Protein AF-A0A6I1VTH8-F1 (afdb_monomer_lite)

Foldseek 3Di:
DPDDPDDDDAQQDPVSLVVVLVVLVVVLVVLVVCVVVVVDPPVVSVVVNVVSVVVNLVSLLRNLVNQLVVCVVVVNLVSNLVSLVCNLVVLVPDPDNVVCVVSNVVSVVSNVVSVVSVVVVPPPDPPPPDPVNVVVVVVVVVPPPDDDDDDD

Radius of gyration: 28.04 Å; chains: 1; bounding box: 44×54×98 Å

Structure (mmCIF, N/CA/C/O backbone):
data_AF-A0A6I1VTH8-F1
#
_entry.id   AF-A0A6I1VTH8-F1
#
loop_
_atom_site.group_PDB
_atom_site.id
_atom_site.type_symbol
_atom_site.label_atom_id
_atom_site.label_alt_id
_atom_site.label_comp_id
_atom_site.label_asym_id
_atom_site.label_entity_id
_atom_site.label_seq_id
_atom_site.pdbx_PDB_ins_code
_atom_site.Cartn_x
_atom_site.Cartn_y
_atom_site.Cartn_z
_atom_site.occupancy
_atom_site.B_iso_or_equiv
_atom_site.auth_seq_id
_atom_site.auth_comp_id
_atom_site.auth_asym_id
_atom_site.auth_atom_id
_atom_site.pdbx_PDB_model_num
ATOM 1 N N . SER A 1 1 ? -7.467 -10.529 -28.935 1.00 65.62 1 SER A N 1
ATOM 2 C CA . SER A 1 1 ? -6.921 -10.533 -27.563 1.00 65.62 1 SER A CA 1
ATOM 3 C C . SER A 1 1 ? -7.075 -11.931 -26.989 1.00 65.62 1 SER A C 1
ATOM 5 O O . SER A 1 1 ? -8.004 -12.629 -27.379 1.00 65.62 1 SER A O 1
ATOM 7 N N . ILE A 1 2 ? -6.162 -12.368 -26.120 1.00 71.38 2 ILE A N 1
ATOM 8 C CA . ILE A 1 2 ? -6.337 -13.621 -25.371 1.00 71.38 2 ILE A CA 1
ATOM 9 C C . ILE A 1 2 ? -7.329 -13.327 -24.233 1.00 71.38 2 ILE A C 1
ATOM 11 O O . ILE A 1 2 ? -7.128 -12.333 -23.531 1.00 71.38 2 ILE A O 1
ATOM 15 N N . PRO A 1 3 ? -8.404 -14.114 -24.058 1.00 74.56 3 PRO A N 1
ATOM 16 C CA . PRO A 1 3 ? -9.344 -13.900 -22.965 1.00 74.56 3 PRO A CA 1
ATOM 17 C C . PRO A 1 3 ? -8.655 -14.161 -21.622 1.00 74.56 3 PRO A C 1
ATOM 19 O O . PRO A 1 3 ? -8.089 -15.230 -21.397 1.00 74.56 3 PRO A O 1
ATOM 22 N N . VAL A 1 4 ? -8.700 -13.174 -20.727 1.00 75.56 4 VAL A N 1
ATOM 23 C CA . VAL A 1 4 ? -8.190 -13.298 -19.358 1.00 75.56 4 VAL A CA 1
ATOM 24 C C . VAL A 1 4 ? -9.372 -13.632 -18.452 1.00 75.56 4 VAL A C 1
ATOM 26 O O . VAL A 1 4 ? -10.123 -12.747 -18.061 1.00 75.56 4 VAL A O 1
ATOM 29 N N . ASN A 1 5 ? -9.535 -14.916 -18.128 1.00 83.44 5 ASN A N 1
ATOM 30 C CA . ASN A 1 5 ? -10.641 -15.435 -17.308 1.00 83.44 5 ASN A CA 1
ATOM 31 C C . ASN A 1 5 ? -10.209 -15.732 -15.862 1.00 83.44 5 ASN A C 1
ATOM 33 O O . ASN A 1 5 ? -10.666 -16.699 -15.254 1.00 83.44 5 ASN A O 1
ATOM 37 N N . ASN A 1 6 ? -9.286 -14.940 -15.315 1.00 78.62 6 ASN A N 1
ATOM 38 C CA . ASN A 1 6 ? -8.835 -15.157 -13.945 1.00 78.62 6 ASN A CA 1
ATOM 39 C C . ASN A 1 6 ? -9.960 -14.795 -12.962 1.00 78.62 6 ASN A C 1
ATOM 41 O O . ASN A 1 6 ? -10.521 -13.701 -13.071 1.00 78.62 6 ASN A O 1
ATOM 45 N N . PRO A 1 7 ? -10.290 -15.671 -11.998 1.00 82.62 7 PRO A N 1
ATOM 46 C CA . PRO A 1 7 ? -11.262 -15.335 -10.969 1.00 82.62 7 PRO A CA 1
ATOM 47 C C . PRO A 1 7 ? -10.740 -14.180 -10.093 1.00 82.62 7 PRO A C 1
ATOM 49 O O . PRO A 1 7 ? -9.522 -14.064 -9.902 1.00 82.62 7 PRO A O 1
ATOM 52 N N . PRO A 1 8 ? -11.631 -13.343 -9.523 1.00 83.00 8 PRO A N 1
ATOM 53 C CA . PRO A 1 8 ? -11.239 -12.332 -8.547 1.00 83.00 8 PRO A CA 1
ATOM 54 C C . PRO A 1 8 ? -10.486 -12.981 -7.382 1.00 83.00 8 PRO A C 1
ATOM 56 O O . PRO A 1 8 ? -10.964 -13.949 -6.792 1.00 83.00 8 PRO A O 1
ATOM 59 N N . ASN A 1 9 ? -9.305 -12.458 -7.054 1.00 83.81 9 ASN A N 1
ATOM 60 C CA . ASN A 1 9 ? -8.463 -12.989 -5.985 1.00 83.81 9 ASN A CA 1
ATOM 61 C C . ASN A 1 9 ? -8.172 -11.887 -4.958 1.00 83.81 9 ASN A C 1
ATOM 63 O O . ASN A 1 9 ? -7.174 -11.179 -5.107 1.00 83.81 9 ASN A O 1
ATOM 67 N N . PRO A 1 10 ? -9.056 -11.701 -3.964 1.00 89.19 10 PRO A N 1
ATOM 68 C CA . PRO A 1 10 ? -8.977 -10.569 -3.057 1.00 89.19 10 PRO A CA 1
ATOM 69 C C . PRO A 1 10 ? -7.818 -10.682 -2.057 1.00 89.19 10 PRO A C 1
ATOM 71 O O . PRO A 1 10 ? -7.441 -11.767 -1.604 1.00 89.19 10 PRO A O 1
ATOM 74 N N . ILE A 1 11 ? -7.276 -9.536 -1.655 1.00 92.81 11 ILE A N 1
ATOM 75 C CA . ILE A 1 11 ? -6.120 -9.425 -0.760 1.00 92.81 11 ILE A CA 1
ATOM 76 C C . ILE A 1 11 ? -6.595 -9.358 0.694 1.00 92.81 11 ILE A C 1
ATOM 78 O O . ILE A 1 11 ? -6.748 -8.287 1.279 1.00 92.81 11 ILE A O 1
ATOM 82 N N . MET A 1 12 ? -6.859 -10.531 1.273 1.00 90.69 12 MET A N 1
ATOM 83 C CA . MET A 1 12 ? -7.451 -10.660 2.616 1.00 90.69 12 MET A CA 1
ATOM 84 C C . MET A 1 12 ? -6.433 -10.914 3.733 1.00 90.69 12 MET A C 1
ATOM 86 O O . MET A 1 12 ? -6.744 -10.728 4.905 1.00 90.69 12 MET A O 1
ATOM 90 N N . THR A 1 13 ? -5.216 -11.348 3.396 1.00 91.75 13 THR A N 1
ATOM 91 C CA . THR A 1 13 ? -4.185 -11.703 4.381 1.00 91.75 13 THR A CA 1
ATOM 92 C C . THR A 1 13 ? -2.869 -11.000 4.090 1.00 91.75 13 THR A C 1
ATOM 94 O O . THR A 1 13 ? -2.544 -10.685 2.944 1.00 91.75 13 THR A O 1
ATOM 97 N N . GLU A 1 14 ? -2.071 -10.793 5.137 1.00 92.56 14 GLU A N 1
ATOM 98 C CA . GLU A 1 14 ? -0.741 -10.199 4.996 1.00 92.56 14 GLU A CA 1
ATOM 99 C C . GLU A 1 14 ? 0.192 -11.086 4.159 1.00 92.56 14 GLU A C 1
ATOM 101 O O . GLU A 1 14 ? 0.956 -10.571 3.347 1.00 92.56 14 GLU A O 1
ATOM 106 N N . ALA A 1 15 ? 0.102 -12.413 4.309 1.00 94.38 15 ALA A N 1
ATOM 107 C CA . ALA A 1 15 ? 0.864 -13.356 3.490 1.00 94.38 15 ALA A CA 1
ATOM 108 C C . ALA A 1 15 ? 0.558 -13.159 1.998 1.00 94.38 15 ALA A C 1
ATOM 110 O O . ALA A 1 15 ? 1.467 -12.951 1.200 1.00 94.38 15 ALA A O 1
ATOM 111 N N . LYS A 1 16 ? -0.730 -13.084 1.638 1.00 93.94 16 LYS A N 1
ATOM 112 C CA . LYS A 1 16 ? -1.148 -12.853 0.253 1.00 93.94 16 LYS A CA 1
ATOM 113 C C . LYS A 1 16 ? -0.676 -11.498 -0.275 1.00 93.94 16 LYS A C 1
ATOM 115 O O . LYS A 1 16 ? -0.199 -11.419 -1.406 1.00 93.94 16 LYS A O 1
ATOM 120 N N . ALA A 1 17 ? -0.787 -10.442 0.531 1.00 95.19 17 ALA A N 1
ATOM 121 C CA . ALA A 1 17 ? -0.300 -9.116 0.161 1.00 95.19 17 ALA A CA 1
ATOM 122 C C . ALA A 1 17 ? 1.218 -9.121 -0.092 1.00 95.19 17 ALA A C 1
ATOM 124 O O . ALA A 1 17 ? 1.678 -8.547 -1.078 1.00 95.19 17 ALA A O 1
ATOM 125 N N . LYS A 1 18 ? 1.994 -9.811 0.757 1.00 96.94 18 LYS A N 1
ATOM 126 C CA . LYS A 1 18 ? 3.446 -9.981 0.590 1.00 96.94 18 LYS A CA 1
ATOM 127 C C . LYS A 1 18 ? 3.790 -10.726 -0.695 1.00 96.94 18 LYS A C 1
ATOM 129 O O . LYS A 1 18 ? 4.652 -10.251 -1.431 1.00 96.94 18 LYS A O 1
ATOM 134 N N . ASP A 1 19 ? 3.097 -11.822 -0.989 1.00 96.62 19 ASP A N 1
ATOM 135 C CA . ASP A 1 19 ? 3.339 -12.615 -2.197 1.00 96.62 19 ASP A CA 1
ATOM 136 C C . ASP A 1 19 ? 3.080 -11.793 -3.466 1.00 96.62 19 ASP A C 1
ATOM 138 O O . ASP A 1 19 ? 3.922 -11.726 -4.361 1.00 96.62 19 ASP A O 1
ATOM 142 N N . VAL A 1 20 ? 1.935 -11.105 -3.536 1.00 96.44 20 VAL A N 1
ATOM 143 C CA . VAL A 1 20 ? 1.585 -10.275 -4.701 1.00 96.44 20 VAL A CA 1
ATOM 144 C C . VAL A 1 20 ? 2.536 -9.086 -4.836 1.00 96.44 20 VAL A C 1
ATOM 146 O O . VAL A 1 20 ? 2.987 -8.789 -5.943 1.00 96.44 20 VAL A O 1
ATOM 149 N N . ARG A 1 21 ? 2.907 -8.439 -3.723 1.00 97.44 21 ARG A N 1
ATOM 150 C CA . ARG A 1 21 ? 3.921 -7.377 -3.722 1.00 97.44 21 ARG A CA 1
ATOM 151 C C . ARG A 1 21 ? 5.243 -7.890 -4.290 1.00 97.44 21 ARG A C 1
ATOM 153 O O . ARG A 1 21 ? 5.810 -7.239 -5.161 1.00 97.44 21 ARG A O 1
ATOM 160 N N . PHE A 1 22 ? 5.710 -9.052 -3.834 1.00 97.94 22 PHE A N 1
ATOM 161 C CA . PHE A 1 22 ? 6.956 -9.652 -4.303 1.00 97.94 22 PHE A CA 1
ATOM 162 C C . PHE A 1 22 ? 6.928 -9.935 -5.812 1.00 97.94 22 PHE A C 1
ATOM 164 O O . PHE A 1 22 ? 7.894 -9.636 -6.517 1.00 97.94 22 PHE A O 1
ATOM 171 N N . LEU A 1 23 ? 5.811 -10.452 -6.335 1.00 97.50 23 LEU A N 1
ATOM 172 C CA . LEU A 1 23 ? 5.633 -10.672 -7.774 1.00 97.50 23 LEU A CA 1
ATOM 173 C C . LEU A 1 23 ? 5.683 -9.361 -8.572 1.00 97.50 23 LEU A C 1
ATOM 175 O O . LEU A 1 23 ? 6.372 -9.293 -9.591 1.00 97.50 23 LEU A O 1
ATOM 179 N N . LEU A 1 24 ? 5.006 -8.309 -8.102 1.00 97.94 24 LEU A N 1
ATOM 180 C CA . LEU A 1 24 ? 5.017 -6.996 -8.757 1.00 97.94 24 LEU A CA 1
ATOM 181 C C . LEU A 1 24 ? 6.410 -6.348 -8.722 1.00 97.94 24 LEU A C 1
ATOM 183 O O . LEU A 1 24 ? 6.863 -5.810 -9.730 1.00 97.94 24 LEU A O 1
ATOM 187 N N . GLU A 1 25 ? 7.123 -6.435 -7.598 1.00 98.12 25 GLU A N 1
ATOM 188 C CA . GLU A 1 25 ? 8.501 -5.939 -7.470 1.00 98.12 25 GLU A CA 1
ATOM 189 C C . GLU A 1 25 ? 9.471 -6.713 -8.376 1.00 98.12 25 GLU A C 1
ATOM 191 O O . GLU A 1 25 ? 10.329 -6.118 -9.034 1.00 98.12 25 GLU A O 1
ATOM 196 N N . THR A 1 26 ? 9.295 -8.032 -8.476 1.00 98.31 26 THR A N 1
ATOM 197 C CA . THR A 1 26 ? 10.079 -8.885 -9.378 1.00 98.31 26 THR A CA 1
ATOM 198 C C . THR A 1 26 ? 9.846 -8.489 -10.832 1.00 98.31 26 THR A C 1
ATOM 200 O O . THR A 1 26 ? 10.808 -8.292 -11.578 1.00 98.31 26 THR A O 1
ATOM 203 N N . LEU A 1 27 ? 8.586 -8.294 -11.227 1.00 98.00 27 LEU A N 1
ATOM 204 C CA . LEU A 1 27 ? 8.235 -7.841 -12.569 1.00 98.00 27 LEU A CA 1
ATOM 205 C C . LEU A 1 27 ? 8.820 -6.452 -12.865 1.00 98.00 27 LEU A C 1
ATOM 207 O O . LEU A 1 27 ? 9.388 -6.236 -13.935 1.00 98.00 27 LEU A O 1
ATOM 211 N N . HIS A 1 28 ? 8.766 -5.524 -11.904 1.00 98.25 28 HIS A N 1
ATOM 212 C CA . HIS A 1 28 ? 9.400 -4.210 -12.037 1.00 98.25 28 HIS A CA 1
ATOM 213 C C . HIS A 1 28 ? 10.903 -4.344 -12.335 1.00 98.25 28 HIS A C 1
ATOM 215 O O . HIS A 1 28 ? 11.432 -3.677 -13.231 1.00 98.25 28 HIS A O 1
ATOM 221 N N . GLY A 1 29 ? 11.600 -5.228 -11.613 1.00 97.88 29 GLY A N 1
ATOM 222 C CA . GLY A 1 29 ? 13.013 -5.532 -11.842 1.00 97.88 29 GLY A CA 1
ATOM 223 C C . GLY A 1 2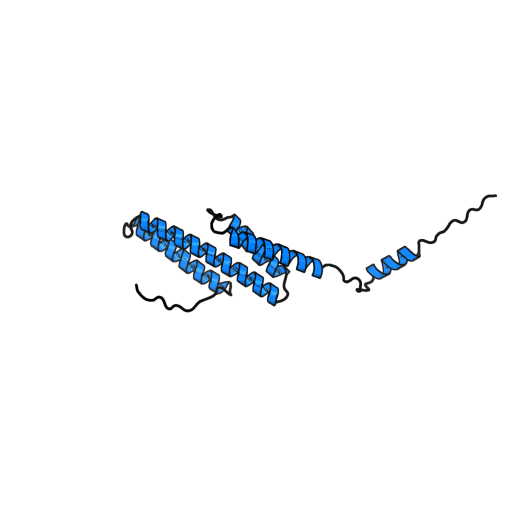9 ? 13.285 -6.129 -13.227 1.00 97.88 29 GLY A C 1
ATOM 224 O O . GLY A 1 29 ? 14.205 -5.685 -13.918 1.00 97.88 29 GLY A O 1
ATOM 225 N N . GLN A 1 30 ? 12.459 -7.081 -13.668 1.00 97.75 30 GLN A N 1
ATOM 226 C CA . GLN A 1 30 ? 12.568 -7.705 -14.991 1.00 97.75 30 GLN A CA 1
ATOM 227 C C . GLN A 1 30 ? 12.397 -6.689 -16.126 1.00 97.75 30 GLN A C 1
ATOM 229 O O . GLN A 1 30 ? 13.227 -6.652 -17.033 1.00 97.75 30 GLN A O 1
ATOM 234 N N . ILE A 1 31 ? 11.389 -5.813 -16.053 1.00 97.88 31 ILE A N 1
ATOM 235 C CA . ILE A 1 31 ? 11.165 -4.766 -17.066 1.00 97.88 31 ILE A CA 1
ATOM 236 C C . ILE A 1 31 ? 12.313 -3.756 -17.072 1.00 97.88 31 ILE A C 1
ATOM 238 O O . ILE A 1 31 ? 12.793 -3.364 -18.136 1.00 97.88 31 ILE A O 1
ATOM 242 N N . THR A 1 32 ? 12.799 -3.367 -15.892 1.00 97.69 32 THR A N 1
ATOM 243 C CA . THR A 1 32 ? 13.945 -2.454 -15.772 1.00 97.69 32 THR A CA 1
ATOM 244 C C . THR A 1 32 ? 15.186 -3.042 -16.448 1.00 97.69 32 THR A C 1
ATOM 246 O O . THR A 1 32 ? 15.886 -2.346 -17.187 1.00 97.69 32 THR A O 1
ATOM 249 N N . ARG A 1 33 ? 15.444 -4.338 -16.239 1.00 97.56 33 ARG A N 1
ATOM 250 C CA . ARG A 1 33 ? 16.553 -5.046 -16.880 1.00 97.56 33 ARG A CA 1
ATOM 251 C C . ARG A 1 33 ? 16.358 -5.177 -18.390 1.00 97.56 33 ARG A C 1
ATOM 253 O O . ARG A 1 33 ? 17.271 -4.835 -19.129 1.00 97.56 33 ARG A O 1
ATOM 260 N N . ALA A 1 34 ? 15.175 -5.579 -18.852 1.00 97.00 34 ALA A N 1
ATOM 261 C CA . ALA A 1 34 ? 14.872 -5.697 -20.280 1.00 97.00 34 ALA A CA 1
ATOM 262 C C . ALA A 1 34 ? 15.064 -4.366 -21.029 1.00 97.00 34 ALA A C 1
ATOM 264 O O . ALA A 1 34 ? 15.589 -4.348 -22.141 1.00 97.00 34 ALA A O 1
ATOM 265 N N . ALA A 1 35 ? 14.707 -3.243 -20.400 1.00 96.94 35 ALA A N 1
ATOM 266 C CA . ALA A 1 35 ? 14.952 -1.913 -20.949 1.00 96.94 35 ALA A CA 1
ATOM 267 C C . ALA A 1 35 ? 16.453 -1.586 -21.038 1.00 96.94 35 ALA A C 1
ATOM 269 O O . ALA A 1 35 ? 16.917 -1.072 -22.056 1.00 96.94 35 ALA A O 1
ATOM 270 N N . LYS A 1 36 ? 17.227 -1.906 -19.989 1.00 96.44 36 LYS A N 1
ATOM 271 C CA . LYS A 1 36 ? 18.687 -1.706 -19.957 1.00 96.44 36 LYS A CA 1
ATOM 272 C C . LYS A 1 36 ? 19.399 -2.540 -21.024 1.00 96.44 36 LYS A C 1
ATOM 274 O O . LYS A 1 36 ? 20.284 -2.030 -21.708 1.00 96.44 36 LYS A O 1
ATOM 279 N N . ASP A 1 37 ? 18.957 -3.780 -21.195 1.00 97.62 37 ASP A N 1
ATOM 280 C CA . ASP A 1 37 ? 19.495 -4.737 -22.163 1.00 97.62 37 ASP A CA 1
ATOM 281 C C . ASP A 1 37 ? 18.966 -4.473 -23.593 1.00 97.62 37 ASP A C 1
ATOM 283 O O . ASP A 1 37 ? 19.293 -5.205 -24.522 1.00 97.62 37 ASP A O 1
ATOM 287 N N . ARG A 1 38 ? 18.176 -3.400 -23.788 1.00 95.69 38 ARG A N 1
ATOM 288 C CA . ARG A 1 38 ? 17.567 -2.972 -25.065 1.00 95.69 38 ARG A CA 1
ATOM 289 C C . ARG A 1 38 ? 16.649 -4.018 -25.708 1.00 95.69 38 ARG A C 1
ATOM 291 O O . ARG A 1 38 ? 16.380 -3.946 -26.903 1.00 95.69 38 ARG A O 1
ATOM 298 N N . LEU A 1 39 ? 16.135 -4.950 -24.907 1.00 96.06 39 LEU A N 1
ATOM 299 C CA . LEU A 1 39 ? 15.137 -5.943 -25.310 1.00 96.06 39 LEU A CA 1
ATOM 300 C C . LEU A 1 39 ? 13.721 -5.351 -25.355 1.00 96.06 39 LEU A C 1
ATOM 302 O O . LEU A 1 39 ? 12.845 -5.906 -26.010 1.00 96.06 39 LEU A O 1
ATOM 306 N N . LEU A 1 40 ? 13.501 -4.230 -24.660 1.00 94.88 40 LEU A N 1
ATOM 307 C CA . LEU A 1 40 ? 12.235 -3.502 -24.622 1.00 94.88 40 LEU A CA 1
ATOM 308 C C . LEU A 1 40 ? 12.466 -2.014 -24.945 1.00 94.88 40 LEU A C 1
ATOM 310 O O . LEU A 1 40 ? 13.380 -1.411 -24.368 1.00 94.88 40 LEU A O 1
ATOM 314 N N . PRO A 1 41 ? 11.654 -1.381 -25.815 1.00 96.75 41 PRO A N 1
ATOM 315 C CA . PRO A 1 41 ? 11.753 0.050 -26.087 1.00 96.75 41 PRO A CA 1
ATOM 316 C C . PRO A 1 41 ? 11.600 0.894 -24.817 1.00 96.75 41 PRO A C 1
ATOM 318 O O . PRO A 1 41 ? 10.734 0.645 -23.980 1.00 96.75 41 PRO A O 1
ATOM 321 N N . ALA A 1 42 ? 12.399 1.957 -24.689 1.00 93.75 42 ALA A N 1
ATOM 322 C CA . ALA A 1 42 ? 12.442 2.765 -23.467 1.00 93.75 42 ALA A CA 1
ATOM 323 C C . ALA A 1 42 ? 11.088 3.402 -23.095 1.00 93.75 42 ALA A C 1
ATOM 325 O O . ALA A 1 42 ? 10.762 3.514 -21.914 1.00 93.75 42 ALA A O 1
ATOM 326 N N . ASN A 1 43 ? 10.292 3.817 -24.085 1.00 95.50 43 ASN A N 1
ATOM 327 C CA . ASN A 1 43 ? 8.971 4.405 -23.843 1.00 95.50 43 ASN A CA 1
ATOM 328 C C . ASN A 1 43 ? 7.977 3.367 -23.317 1.00 95.50 43 ASN A C 1
ATOM 330 O O . ASN A 1 43 ? 7.227 3.649 -22.384 1.00 95.50 43 ASN A O 1
ATOM 334 N N . GLU A 1 44 ? 8.024 2.158 -23.870 1.00 96.62 44 GLU A N 1
ATOM 335 C CA . GLU A 1 44 ? 7.189 1.045 -23.435 1.00 96.62 44 GLU A CA 1
ATOM 336 C C . GLU A 1 44 ? 7.577 0.586 -22.024 1.00 96.62 44 GLU A C 1
ATOM 338 O O . GLU A 1 44 ? 6.721 0.453 -21.152 1.00 96.62 44 GLU A O 1
ATOM 343 N N . ALA A 1 45 ? 8.878 0.472 -21.744 1.00 97.19 45 ALA A N 1
ATOM 344 C CA . ALA A 1 45 ? 9.371 0.190 -20.402 1.00 97.19 45 ALA A CA 1
ATOM 345 C C . ALA A 1 45 ? 8.878 1.226 -19.379 1.00 97.19 45 ALA A C 1
ATOM 347 O O . ALA A 1 45 ? 8.370 0.864 -18.321 1.00 97.19 45 ALA A O 1
ATOM 348 N N . LYS A 1 46 ? 8.980 2.525 -19.693 1.00 96.94 46 LYS A N 1
ATOM 349 C CA . LYS A 1 46 ? 8.492 3.598 -18.809 1.00 96.94 46 LYS A CA 1
ATOM 350 C C . LYS A 1 46 ? 6.997 3.476 -18.518 1.00 96.94 46 LYS A C 1
ATOM 352 O O . LYS A 1 46 ? 6.605 3.691 -17.370 1.00 96.94 46 LYS A O 1
ATOM 357 N N . HIS A 1 47 ? 6.193 3.139 -19.527 1.00 97.12 47 HIS A N 1
ATOM 358 C CA . HIS A 1 47 ? 4.761 2.906 -19.363 1.00 97.12 47 HIS A CA 1
ATOM 359 C C . HIS A 1 47 ? 4.504 1.756 -18.383 1.00 97.12 47 HIS A C 1
ATOM 361 O O . HIS A 1 47 ? 3.894 1.980 -17.340 1.00 97.12 47 HIS A O 1
ATOM 367 N N . TRP A 1 48 ? 5.064 0.569 -18.627 1.00 97.69 48 TRP A N 1
ATOM 368 C CA . TRP A 1 48 ? 4.837 -0.587 -17.757 1.00 97.69 48 TRP A CA 1
ATOM 369 C C . TRP A 1 48 ? 5.364 -0.396 -16.335 1.00 97.69 48 TRP A C 1
ATOM 371 O O . TRP A 1 48 ? 4.715 -0.801 -15.374 1.00 97.69 48 TRP A O 1
ATOM 381 N N . LEU A 1 49 ? 6.504 0.278 -16.159 1.00 97.56 49 LEU A N 1
ATOM 382 C CA . LEU A 1 49 ? 7.012 0.601 -14.824 1.00 97.56 49 LEU A CA 1
ATOM 383 C C . LEU A 1 49 ? 6.073 1.553 -14.067 1.00 97.56 49 LEU A C 1
ATOM 385 O O . LEU A 1 49 ? 5.974 1.464 -12.843 1.00 97.56 49 LEU A O 1
ATOM 389 N N . LYS A 1 50 ? 5.380 2.464 -14.767 1.00 96.50 50 LYS A N 1
ATOM 390 C CA . LYS A 1 50 ? 4.343 3.312 -14.164 1.00 96.50 50 LYS A CA 1
ATOM 391 C C . LYS A 1 50 ? 3.136 2.475 -13.738 1.00 96.50 50 LYS A C 1
ATOM 393 O O . LYS A 1 50 ? 2.699 2.624 -12.599 1.00 96.50 50 LYS A O 1
ATOM 398 N N . GLU A 1 51 ? 2.667 1.572 -14.595 1.00 97.25 51 GLU A N 1
ATOM 399 C CA . GLU A 1 51 ? 1.539 0.684 -14.285 1.00 97.25 51 GLU A CA 1
ATOM 400 C C . GLU A 1 51 ? 1.842 -0.246 -13.106 1.00 97.25 51 GLU A C 1
ATOM 402 O O . GLU A 1 51 ? 1.033 -0.377 -12.195 1.00 97.25 51 GLU A O 1
ATOM 407 N N . ILE A 1 52 ? 3.043 -0.826 -13.033 1.00 97.69 52 ILE A N 1
ATOM 408 C CA . ILE A 1 52 ? 3.422 -1.686 -11.901 1.00 97.69 52 ILE A CA 1
ATOM 409 C C . ILE A 1 52 ? 3.454 -0.897 -10.590 1.00 97.69 52 ILE A C 1
ATOM 411 O O . ILE A 1 52 ? 2.971 -1.383 -9.567 1.00 97.69 52 ILE A O 1
ATOM 415 N N . ARG A 1 53 ? 3.980 0.336 -10.603 1.00 96.56 53 ARG A N 1
ATOM 416 C CA . ARG A 1 53 ? 3.921 1.212 -9.422 1.00 96.56 53 ARG A CA 1
ATOM 417 C C . ARG A 1 53 ? 2.481 1.525 -9.031 1.00 96.56 53 ARG A C 1
ATOM 419 O O . ARG A 1 53 ? 2.174 1.512 -7.845 1.00 96.56 53 ARG A O 1
ATOM 426 N N . HIS A 1 54 ? 1.605 1.764 -10.002 1.00 97.25 54 HIS A N 1
ATOM 427 C CA . HIS A 1 54 ? 0.185 1.958 -9.736 1.00 97.25 54 HIS A CA 1
ATOM 428 C C . HIS A 1 54 ? -0.454 0.718 -9.089 1.00 97.25 54 HIS A C 1
ATOM 430 O O . HIS A 1 54 ? -1.082 0.835 -8.038 1.00 97.25 54 HIS A O 1
ATOM 436 N N . LEU A 1 55 ? -0.218 -0.477 -9.638 1.00 96.88 55 LEU A N 1
ATOM 437 C CA . LEU A 1 55 ? -0.724 -1.739 -9.087 1.00 96.88 55 LEU A CA 1
ATOM 438 C C . LEU A 1 55 ? -0.210 -2.010 -7.668 1.00 96.88 55 LEU A C 1
ATOM 440 O O . LEU A 1 55 ? -0.964 -2.492 -6.826 1.00 96.88 55 LEU A O 1
ATOM 444 N N . LEU A 1 56 ? 1.042 -1.651 -7.369 1.00 97.44 56 LEU A N 1
ATOM 445 C CA . LEU A 1 56 ? 1.580 -1.721 -6.008 1.00 97.44 56 LEU A CA 1
ATOM 446 C C . LEU A 1 56 ? 0.808 -0.819 -5.038 1.00 97.44 56 LEU A C 1
ATOM 448 O O . LEU A 1 56 ? 0.575 -1.223 -3.900 1.00 97.44 56 LEU A O 1
ATOM 452 N N . VAL A 1 57 ? 0.383 0.373 -5.461 1.00 97.81 57 VAL A N 1
ATOM 453 C CA . VAL A 1 57 ? -0.442 1.251 -4.618 1.00 97.81 57 VAL A CA 1
ATOM 454 C C . VAL A 1 57 ? -1.839 0.669 -4.425 1.00 97.81 57 VAL A C 1
ATOM 456 O O . VAL A 1 57 ? -2.317 0.610 -3.293 1.00 97.81 57 VAL A O 1
ATOM 459 N N . VAL A 1 58 ? -2.468 0.185 -5.499 1.00 96.75 58 VAL A N 1
ATOM 460 C CA . VAL A 1 58 ? -3.795 -0.455 -5.447 1.00 96.75 58 VAL A CA 1
ATOM 461 C C . VAL A 1 58 ? -3.793 -1.660 -4.504 1.00 96.75 58 VAL A C 1
ATOM 463 O O . VAL A 1 58 ? -4.688 -1.772 -3.670 1.00 96.75 58 VAL A O 1
ATOM 466 N N . LEU A 1 59 ? -2.748 -2.493 -4.550 1.00 97.25 59 LEU A N 1
ATOM 467 C CA . LEU A 1 59 ? -2.550 -3.619 -3.633 1.00 97.25 59 LEU A CA 1
ATOM 468 C C . LEU A 1 59 ? -2.608 -3.186 -2.160 1.00 97.25 59 LEU A C 1
ATOM 470 O O . LEU A 1 59 ? -3.279 -3.820 -1.349 1.00 97.25 59 LEU A O 1
ATOM 474 N N . HIS A 1 60 ? -1.905 -2.108 -1.801 1.00 97.56 60 HIS A N 1
ATOM 475 C CA . HIS A 1 60 ? -1.881 -1.620 -0.421 1.00 97.56 60 HIS A CA 1
ATOM 476 C C . HIS A 1 60 ? -3.204 -0.964 -0.018 1.00 97.56 60 HIS A C 1
ATOM 478 O O . HIS A 1 60 ? -3.625 -1.118 1.127 1.00 97.56 60 HIS A O 1
ATOM 484 N N . ILE A 1 61 ? -3.879 -0.269 -0.941 1.00 97.75 61 ILE A N 1
ATOM 485 C CA . ILE A 1 61 ? -5.231 0.253 -0.700 1.00 97.75 61 ILE A CA 1
ATOM 486 C C . ILE A 1 61 ? -6.174 -0.903 -0.361 1.00 97.75 61 ILE A C 1
ATOM 488 O O . ILE A 1 61 ? -6.852 -0.859 0.663 1.00 97.75 61 ILE A O 1
ATOM 492 N N . GLU A 1 62 ? -6.198 -1.949 -1.184 1.00 97.31 62 GLU A N 1
ATOM 493 C CA . GLU A 1 62 ? -7.059 -3.105 -0.949 1.00 97.31 62 GLU A CA 1
ATOM 494 C C . GLU A 1 62 ? -6.730 -3.778 0.389 1.00 97.31 62 GLU A C 1
ATOM 496 O O . GLU A 1 62 ? -7.620 -3.996 1.212 1.00 97.31 62 GLU A O 1
ATOM 501 N N . PHE A 1 63 ? -5.445 -4.027 0.650 1.00 97.88 63 PHE A N 1
ATOM 502 C CA . PHE A 1 63 ? -4.997 -4.680 1.874 1.00 97.88 63 PHE A CA 1
ATOM 503 C C . PHE A 1 63 ? -5.386 -3.906 3.143 1.00 97.88 63 PHE A C 1
ATOM 505 O O . PHE A 1 63 ? -5.987 -4.483 4.050 1.00 97.88 63 PHE A O 1
ATOM 512 N N . PHE A 1 64 ? -5.083 -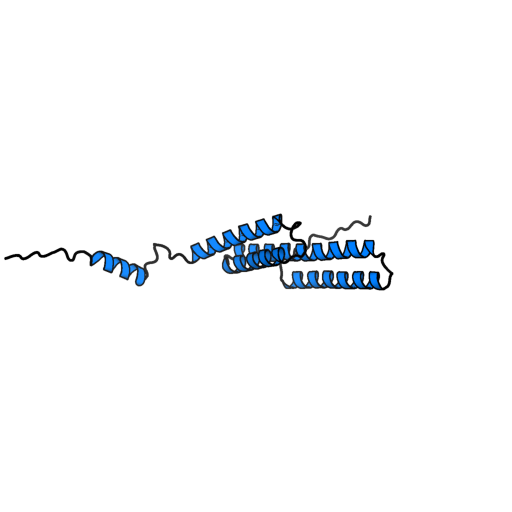2.604 3.226 1.00 98.25 64 PHE A N 1
ATOM 513 C CA . PHE A 1 64 ? -5.414 -1.808 4.415 1.00 98.25 64 PHE A CA 1
ATOM 514 C C . PHE A 1 64 ? -6.922 -1.640 4.598 1.00 98.25 64 PHE A C 1
ATOM 516 O O . PHE A 1 64 ? -7.402 -1.658 5.732 1.00 98.25 64 PHE A O 1
ATOM 523 N N . ASN A 1 65 ? -7.674 -1.523 3.500 1.00 97.56 65 ASN A N 1
ATOM 524 C CA . ASN A 1 65 ? -9.129 -1.474 3.549 1.00 97.56 65 ASN A CA 1
ATOM 525 C C . ASN A 1 65 ? -9.712 -2.773 4.119 1.00 97.56 65 ASN A C 1
ATOM 527 O O . ASN A 1 65 ? -10.484 -2.728 5.073 1.00 97.56 65 ASN A O 1
ATOM 531 N N . ASN A 1 66 ? -9.300 -3.928 3.592 1.00 96.75 66 ASN A N 1
ATOM 532 C CA . ASN A 1 66 ? -9.790 -5.226 4.055 1.00 96.75 66 ASN A CA 1
ATOM 533 C C . ASN A 1 66 ? -9.397 -5.493 5.511 1.00 96.75 66 ASN A C 1
ATOM 535 O O . ASN A 1 66 ? -10.222 -5.960 6.294 1.00 96.75 66 ASN A O 1
ATOM 539 N N . LEU A 1 67 ? -8.172 -5.129 5.904 1.00 96.56 67 LEU A N 1
ATOM 540 C CA . LEU A 1 67 ? -7.708 -5.257 7.284 1.00 96.56 67 LEU A CA 1
ATOM 541 C C . LEU A 1 67 ? -8.549 -4.406 8.249 1.00 96.56 67 LEU A C 1
ATOM 543 O O . LEU A 1 67 ? -8.957 -4.890 9.304 1.00 96.56 67 LEU A O 1
ATOM 547 N N . GLY A 1 68 ? -8.844 -3.156 7.881 1.00 96.94 68 GLY A N 1
ATOM 548 C CA . GLY A 1 68 ? -9.684 -2.270 8.685 1.00 96.94 68 GLY A CA 1
ATOM 549 C C . GLY A 1 68 ? -11.134 -2.750 8.788 1.00 96.94 68 GLY A C 1
ATOM 550 O O . GLY A 1 68 ? -11.730 -2.695 9.863 1.00 96.94 68 GLY A O 1
ATOM 551 N N . GLN A 1 69 ? -11.698 -3.266 7.693 1.00 96.44 69 GLN A N 1
ATOM 552 C CA . GLN A 1 69 ? -13.049 -3.829 7.682 1.00 96.44 69 GLN A CA 1
ATOM 553 C C . GLN A 1 69 ? -13.150 -5.102 8.522 1.00 96.44 69 GLN A C 1
ATOM 555 O O . GLN A 1 69 ? -14.087 -5.237 9.309 1.00 96.44 69 GLN A O 1
ATOM 560 N N . LEU A 1 70 ? -12.175 -6.006 8.410 1.00 96.12 70 LEU A N 1
ATOM 561 C CA . LEU A 1 70 ? -12.117 -7.219 9.222 1.00 96.12 70 LEU A CA 1
ATOM 562 C C . LEU A 1 70 ? -12.016 -6.879 10.714 1.00 96.12 70 LEU A C 1
ATOM 564 O O . LEU A 1 70 ? -12.729 -7.458 11.529 1.00 96.12 70 LEU A O 1
ATOM 568 N N . ALA A 1 71 ? -11.192 -5.894 11.072 1.00 96.00 71 ALA A N 1
ATOM 569 C CA . ALA A 1 71 ? -11.081 -5.429 12.450 1.00 96.00 71 ALA A CA 1
ATOM 570 C C . ALA A 1 71 ? -12.405 -4.851 12.983 1.00 96.00 71 ALA A C 1
ATOM 572 O O . ALA A 1 71 ? -12.765 -5.112 14.130 1.00 96.00 71 ALA A O 1
ATOM 573 N N . PHE A 1 72 ? -13.174 -4.128 12.160 1.00 95.25 72 PHE A N 1
ATOM 574 C CA . PHE A 1 72 ? -14.525 -3.707 12.544 1.00 95.25 72 PHE A CA 1
ATOM 575 C C . PHE A 1 72 ? -15.473 -4.890 12.755 1.00 95.25 72 PHE A C 1
ATOM 577 O O . PHE A 1 72 ? -16.207 -4.897 13.739 1.00 95.25 72 PHE A O 1
ATOM 584 N N . GLN A 1 73 ? -15.440 -5.899 11.882 1.00 95.12 73 GLN A N 1
ATOM 585 C CA . GLN A 1 73 ? -16.262 -7.108 12.036 1.00 95.12 73 GLN A CA 1
ATOM 586 C C . GLN A 1 73 ? -15.922 -7.880 13.318 1.00 95.12 73 GLN A C 1
ATOM 588 O O . GLN A 1 73 ? -16.799 -8.483 13.926 1.00 95.12 73 GLN A O 1
ATOM 593 N N . GLN A 1 74 ? -14.663 -7.827 13.752 1.00 95.38 74 GLN A N 1
ATOM 594 C CA . GLN A 1 74 ? -14.185 -8.456 14.984 1.00 95.38 74 GLN A CA 1
ATOM 595 C C . GLN A 1 74 ? -14.366 -7.579 16.234 1.00 95.38 74 GLN A C 1
ATOM 597 O O . GLN A 1 74 ? -13.874 -7.939 17.300 1.00 95.38 74 GLN A O 1
ATOM 602 N N . ASN A 1 75 ? -15.048 -6.433 16.121 1.00 93.38 75 ASN A N 1
ATOM 603 C CA . ASN A 1 75 ? -15.218 -5.457 17.199 1.00 93.38 75 ASN A CA 1
ATOM 604 C C . ASN A 1 75 ? -13.882 -4.983 17.810 1.00 93.38 75 ASN A C 1
ATOM 606 O O . ASN A 1 75 ? -13.767 -4.745 19.010 1.00 93.38 75 ASN A O 1
ATOM 610 N N . GLN A 1 76 ? -12.851 -4.847 16.971 1.00 95.06 76 GLN A N 1
ATOM 611 C CA . GLN A 1 76 ? -11.519 -4.365 17.339 1.00 95.06 76 GLN A CA 1
ATOM 612 C C . GLN A 1 76 ? -11.264 -2.977 16.725 1.00 95.06 76 GLN A C 1
ATOM 614 O O . GLN A 1 76 ? -10.441 -2.836 15.812 1.00 95.06 76 GLN A O 1
ATOM 619 N N . PRO A 1 77 ? -11.929 -1.911 17.212 1.00 94.50 77 PRO A N 1
ATOM 620 C CA . PRO A 1 77 ? -11.802 -0.574 16.628 1.00 94.50 77 PRO A CA 1
ATOM 621 C C . PRO A 1 77 ? -10.368 -0.015 16.736 1.00 94.50 77 PRO A C 1
ATOM 623 O O . PRO A 1 77 ? -9.943 0.752 15.876 1.00 94.50 77 PRO A O 1
ATOM 626 N N . GLY A 1 78 ? -9.574 -0.481 17.710 1.00 94.56 78 GLY A N 1
ATOM 627 C CA . GLY A 1 78 ? -8.133 -0.209 17.824 1.00 94.56 78 GLY A CA 1
ATOM 628 C C . GLY A 1 78 ? -7.324 -0.680 16.617 1.00 94.56 78 GLY A C 1
ATOM 629 O O . GLY A 1 78 ? -6.539 0.083 16.051 1.00 94.56 78 GLY A O 1
ATOM 630 N N . GLN A 1 79 ? -7.550 -1.922 16.189 1.00 95.50 79 GLN A N 1
ATOM 631 C CA . GLN A 1 79 ? -6.876 -2.489 15.021 1.00 95.50 79 GLN A CA 1
ATOM 632 C C . GLN A 1 79 ? -7.374 -1.847 13.725 1.00 95.50 79 GLN A C 1
ATOM 634 O O . GLN A 1 79 ? -6.573 -1.557 12.835 1.00 95.50 79 GLN A O 1
ATOM 639 N N . ALA A 1 80 ? -8.671 -1.530 13.649 1.00 97.25 80 ALA A N 1
ATOM 640 C CA . ALA A 1 80 ? -9.234 -0.796 12.520 1.00 97.25 80 ALA A CA 1
ATOM 641 C C . ALA A 1 80 ? -8.575 0.585 12.372 1.00 97.25 80 ALA A C 1
ATOM 643 O O . ALA A 1 80 ? -8.130 0.943 11.280 1.00 97.25 80 ALA A O 1
ATOM 644 N N . ARG A 1 81 ? -8.421 1.326 13.482 1.00 97.44 81 ARG A N 1
ATOM 645 C CA . ARG A 1 81 ? -7.725 2.621 13.514 1.00 97.44 81 ARG A CA 1
ATOM 646 C C . ARG A 1 81 ? -6.315 2.504 12.939 1.00 97.44 81 ARG A C 1
ATOM 648 O O . ARG A 1 81 ? -5.957 3.269 12.049 1.00 97.44 81 ARG A O 1
ATOM 655 N N . LEU A 1 82 ? -5.533 1.531 13.410 1.00 97.62 82 LEU A N 1
ATOM 656 C CA . LEU A 1 82 ? -4.159 1.319 12.944 1.00 97.62 82 LEU A CA 1
ATOM 657 C C . LEU A 1 82 ? -4.092 0.978 11.449 1.00 97.62 82 LEU A C 1
ATOM 659 O O . LEU A 1 82 ? -3.207 1.473 10.751 1.00 97.62 82 LEU A O 1
ATOM 663 N N . ALA A 1 83 ? -5.015 0.156 10.943 1.00 97.44 83 ALA A N 1
ATOM 664 C CA . ALA A 1 83 ? -5.067 -0.201 9.528 1.00 97.44 83 ALA A CA 1
ATOM 665 C C . ALA A 1 83 ? -5.327 1.026 8.638 1.00 97.44 83 ALA A C 1
ATOM 667 O O . ALA A 1 83 ? -4.565 1.280 7.700 1.00 97.44 83 ALA A O 1
ATOM 668 N N . TYR A 1 84 ? -6.345 1.829 8.962 1.00 98.38 84 TYR A N 1
ATOM 669 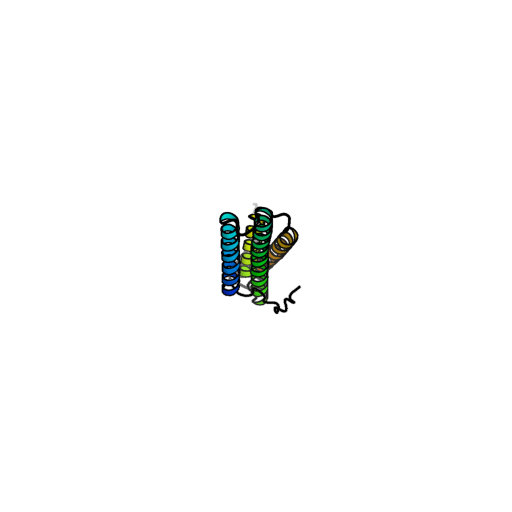C CA . TYR A 1 84 ? -6.666 3.032 8.190 1.00 98.38 84 TYR A CA 1
ATOM 670 C C . TYR A 1 84 ? -5.598 4.118 8.328 1.00 98.38 84 TYR A C 1
ATOM 672 O O . TYR A 1 84 ? -5.259 4.761 7.338 1.00 98.38 84 TYR A O 1
ATOM 680 N N . GLU A 1 85 ? -5.000 4.281 9.510 1.00 98.25 85 GLU A N 1
ATOM 681 C CA . GLU A 1 85 ? -3.885 5.208 9.716 1.00 98.25 85 GLU A CA 1
ATOM 682 C C . GLU A 1 85 ? -2.688 4.849 8.824 1.00 98.25 85 GLU A C 1
ATOM 684 O O . GLU A 1 85 ? -2.145 5.716 8.134 1.00 98.25 85 GLU A O 1
ATOM 689 N N . ARG A 1 86 ? -2.317 3.562 8.759 1.00 98.00 86 ARG A N 1
ATOM 690 C CA . ARG A 1 86 ? -1.269 3.078 7.846 1.00 98.00 86 ARG A CA 1
ATOM 691 C C . ARG A 1 86 ? -1.628 3.346 6.385 1.00 98.00 86 ARG A C 1
ATOM 693 O O . ARG A 1 86 ? -0.763 3.793 5.635 1.00 98.00 86 ARG A O 1
ATOM 700 N N . GLY A 1 87 ? -2.890 3.149 5.999 1.00 97.69 87 GLY A N 1
ATOM 701 C CA . GLY A 1 87 ? -3.395 3.480 4.664 1.00 97.69 87 GLY A CA 1
ATOM 702 C C . GLY A 1 87 ? -3.243 4.964 4.313 1.00 97.69 87 GLY A C 1
ATOM 703 O O . GLY A 1 87 ? -2.684 5.295 3.266 1.00 97.69 87 GLY A O 1
ATOM 704 N N . VAL A 1 88 ? -3.658 5.869 5.207 1.00 98.31 88 VAL A N 1
ATOM 705 C CA . VAL A 1 88 ? -3.508 7.328 5.035 1.00 98.31 88 VAL A CA 1
ATOM 706 C C . VAL A 1 88 ? -2.036 7.714 4.896 1.00 98.31 88 VAL A C 1
ATOM 708 O O . VAL A 1 88 ? -1.658 8.418 3.956 1.00 98.31 88 VAL A O 1
ATOM 711 N N . GLN A 1 89 ? -1.186 7.241 5.811 1.00 98.00 89 GLN A N 1
ATOM 712 C CA . GLN A 1 89 ? 0.246 7.542 5.792 1.00 98.00 89 GLN A CA 1
ATOM 713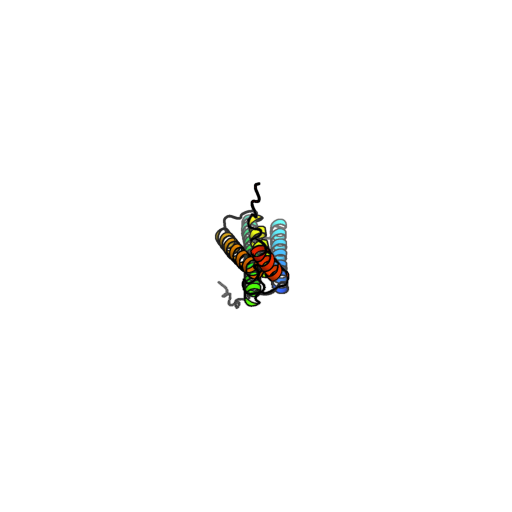 C C . GLN A 1 89 ? 0.919 7.023 4.518 1.00 98.00 89 GLN A C 1
ATOM 715 O O . GLN A 1 89 ? 1.762 7.712 3.944 1.00 98.00 89 GLN A O 1
ATOM 720 N N . TYR A 1 90 ? 0.548 5.825 4.065 1.00 97.88 90 TYR A N 1
ATOM 721 C CA . TYR A 1 90 ? 1.078 5.229 2.845 1.00 97.88 90 TYR A CA 1
ATOM 722 C C . TYR A 1 90 ? 0.710 6.043 1.599 1.00 97.88 90 TYR A C 1
ATOM 724 O O . TYR A 1 90 ? 1.582 6.318 0.773 1.00 97.88 90 TYR A O 1
ATOM 732 N N . LEU A 1 91 ? -0.551 6.471 1.469 1.00 97.56 91 LEU A N 1
ATOM 733 C CA . LEU A 1 91 ? -1.009 7.241 0.308 1.00 97.56 91 LEU A CA 1
ATOM 734 C C . LEU A 1 91 ? -0.409 8.649 0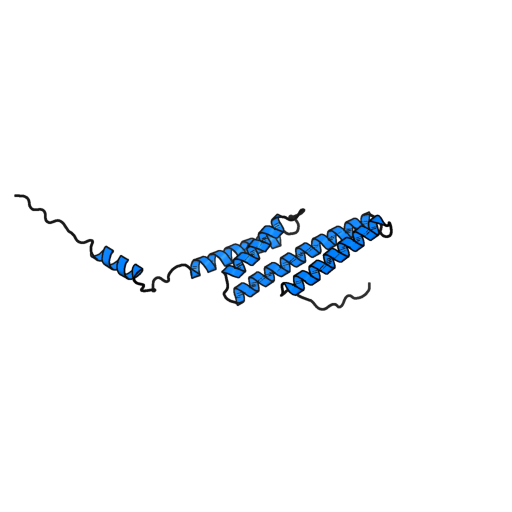.254 1.00 97.56 91 LEU A C 1
ATOM 736 O O . LEU A 1 91 ? -0.016 9.106 -0.816 1.00 97.56 91 LEU A O 1
ATOM 740 N N . ARG A 1 92 ? -0.255 9.317 1.403 1.00 96.62 92 ARG A N 1
ATOM 741 C CA . ARG A 1 92 ? 0.386 10.644 1.476 1.00 96.62 92 ARG A CA 1
ATOM 742 C C . ARG A 1 92 ? 1.872 10.624 1.107 1.00 96.62 92 ARG A C 1
ATOM 744 O O . ARG A 1 92 ? 2.409 11.655 0.721 1.00 96.62 92 ARG A O 1
ATOM 751 N N . LYS A 1 93 ? 2.533 9.468 1.226 1.00 96.56 93 LYS A N 1
ATOM 752 C CA . LYS A 1 93 ? 3.950 9.274 0.876 1.00 96.56 93 LYS A CA 1
ATOM 753 C C . LYS A 1 93 ? 4.174 8.887 -0.591 1.00 96.56 93 LYS A C 1
ATOM 755 O O . LYS A 1 93 ? 5.326 8.717 -0.987 1.00 96.56 93 LYS A O 1
ATOM 760 N N . GLN A 1 94 ? 3.119 8.719 -1.392 1.00 95.56 94 GLN A N 1
ATOM 761 C CA . GLN A 1 94 ? 3.277 8.408 -2.814 1.00 95.56 94 GLN A CA 1
ATOM 762 C C . GLN A 1 94 ? 3.891 9.588 -3.566 1.00 95.56 94 GLN A C 1
ATOM 764 O O . GLN A 1 94 ? 3.574 10.741 -3.292 1.00 95.56 94 GLN A O 1
ATOM 769 N N . ALA A 1 95 ? 4.741 9.287 -4.551 1.00 91.31 95 ALA A N 1
ATOM 770 C CA . ALA A 1 95 ? 5.359 10.311 -5.394 1.00 91.31 95 ALA A CA 1
ATOM 771 C C . ALA A 1 95 ? 4.321 11.113 -6.200 1.00 91.31 95 ALA A C 1
ATOM 773 O O . ALA A 1 95 ? 4.520 12.296 -6.454 1.00 91.31 95 ALA A O 1
ATOM 774 N N . ASP A 1 96 ? 3.215 10.465 -6.576 1.00 90.94 96 ASP A N 1
ATOM 775 C CA . ASP A 1 96 ? 2.054 11.096 -7.199 1.00 90.94 96 ASP A CA 1
ATOM 776 C C . ASP A 1 96 ? 0.784 10.693 -6.429 1.00 90.94 96 ASP A C 1
ATOM 778 O O . ASP A 1 96 ? 0.247 9.603 -6.648 1.00 90.94 96 ASP A O 1
ATOM 782 N N . PRO A 1 97 ? 0.328 11.519 -5.470 1.00 90.12 97 PRO A N 1
ATOM 783 C CA . PRO A 1 97 ? -0.847 11.214 -4.662 1.00 90.12 97 PRO A CA 1
ATOM 784 C C . PRO A 1 97 ? -2.170 11.552 -5.365 1.00 90.12 97 PRO A C 1
ATOM 786 O O . PRO A 1 97 ? -3.221 11.082 -4.924 1.00 90.12 97 PRO A O 1
ATOM 789 N N . ALA A 1 98 ? -2.152 12.344 -6.445 1.00 93.31 98 ALA A N 1
ATOM 790 C CA . ALA A 1 98 ? -3.365 12.859 -7.082 1.00 93.31 98 ALA A CA 1
ATOM 791 C C . ALA A 1 98 ? -4.342 11.756 -7.551 1.00 93.31 98 ALA A C 1
ATOM 793 O O . ALA A 1 98 ? -5.539 11.885 -7.272 1.00 93.31 98 ALA A O 1
ATOM 794 N N . PRO A 1 99 ? -3.887 10.637 -8.156 1.00 95.44 99 PRO A N 1
ATOM 795 C CA . PRO A 1 99 ? -4.773 9.547 -8.570 1.00 95.44 99 PRO A CA 1
ATOM 796 C C . PRO A 1 99 ? -5.498 8.850 -7.410 1.00 95.44 99 PRO A C 1
ATOM 798 O O . PRO A 1 99 ? -6.527 8.215 -7.621 1.00 95.44 99 PRO A O 1
ATOM 801 N N . TYR A 1 100 ? -4.981 8.957 -6.183 1.00 97.38 100 TYR A N 1
ATOM 802 C CA . TYR A 1 100 ? -5.466 8.206 -5.021 1.00 97.38 100 TYR A CA 1
ATOM 803 C C . TYR A 1 100 ? -6.288 9.057 -4.049 1.00 97.38 100 TYR A C 1
ATOM 805 O O . TYR A 1 100 ? -6.616 8.598 -2.954 1.00 97.38 100 TYR A O 1
ATOM 813 N N . GLY A 1 101 ? -6.647 10.287 -4.431 1.00 96.50 101 GLY A N 1
ATOM 814 C CA . GLY A 1 101 ? -7.353 11.225 -3.556 1.00 96.50 101 GLY A CA 1
ATOM 815 C C . GLY A 1 101 ? -8.695 10.699 -3.033 1.00 96.50 101 GLY A C 1
ATOM 816 O O . GLY A 1 101 ? -9.055 10.967 -1.889 1.00 96.50 101 GLY A O 1
ATOM 817 N N . GLN A 1 102 ? -9.424 9.911 -3.830 1.00 97.25 102 GLN A N 1
ATOM 818 C CA . GLN A 1 102 ? -10.673 9.286 -3.383 1.00 97.25 102 GLN A CA 1
ATOM 819 C C . GLN A 1 102 ? -10.425 8.232 -2.297 1.00 97.25 102 GLN A C 1
ATOM 821 O O . GLN A 1 102 ? -11.075 8.265 -1.253 1.00 97.25 102 GLN A O 1
ATOM 826 N N . SER A 1 103 ? -9.459 7.336 -2.513 1.00 97.62 103 SER A N 1
ATOM 827 C CA . SER A 1 103 ? -9.079 6.310 -1.535 1.00 97.62 103 SER A CA 1
ATOM 828 C C . SER A 1 103 ? -8.532 6.928 -0.250 1.00 97.62 103 SER A C 1
ATOM 830 O O . SER A 1 103 ? -8.854 6.463 0.840 1.00 97.62 103 SER A O 1
ATOM 832 N N . LEU A 1 104 ? -7.766 8.018 -0.363 1.00 98.19 104 LEU A N 1
ATOM 833 C CA . LEU A 1 104 ? -7.274 8.775 0.785 1.00 98.19 104 LEU A CA 1
ATOM 834 C C . LEU A 1 104 ? -8.430 9.329 1.627 1.00 98.19 104 LEU A C 1
ATOM 836 O O . LEU A 1 104 ? -8.477 9.067 2.826 1.00 98.19 104 LEU A O 1
ATOM 840 N N . LYS A 1 105 ? -9.400 10.008 1.001 1.00 98.19 105 LYS A N 1
ATOM 841 C CA . LYS A 1 105 ? -10.594 10.517 1.697 1.00 98.19 105 LYS A CA 1
ATOM 842 C C . LYS A 1 105 ? -11.401 9.395 2.351 1.00 98.19 105 LYS A C 1
ATOM 844 O O . LYS A 1 105 ? -11.890 9.560 3.466 1.00 98.19 105 LYS A O 1
ATOM 849 N N . ALA A 1 106 ? -11.533 8.250 1.679 1.00 98.12 106 ALA A N 1
ATOM 850 C CA . ALA A 1 106 ? -12.221 7.090 2.236 1.00 98.12 106 ALA A CA 1
ATOM 851 C C . ALA A 1 106 ? -11.512 6.558 3.493 1.00 98.12 106 ALA A C 1
ATOM 853 O O . ALA A 1 106 ? -12.170 6.313 4.504 1.00 98.12 106 ALA A O 1
ATOM 854 N N . PHE A 1 107 ? -10.181 6.437 3.473 1.00 98.38 107 PHE A N 1
ATOM 855 C CA . PHE A 1 107 ? -9.414 6.040 4.654 1.00 98.38 107 PHE A CA 1
ATOM 856 C C . PHE A 1 107 ? -9.478 7.063 5.783 1.00 98.38 107 PHE A C 1
ATOM 858 O O . PHE A 1 107 ? -9.630 6.666 6.933 1.00 98.38 107 PHE A O 1
ATOM 865 N N . GLU A 1 108 ? -9.422 8.359 5.481 1.00 98.38 108 GLU A N 1
ATOM 866 C CA . GLU A 1 108 ? -9.576 9.413 6.489 1.00 98.38 108 GLU A CA 1
ATOM 867 C C . GLU A 1 108 ? -10.952 9.336 7.169 1.00 98.38 108 GLU A C 1
ATOM 869 O O . GLU A 1 108 ? -11.034 9.392 8.395 1.00 98.38 108 GLU A O 1
ATOM 874 N N . ALA A 1 109 ? -12.024 9.107 6.405 1.00 98.25 109 ALA A N 1
ATOM 875 C CA . ALA A 1 109 ? -13.366 8.933 6.958 1.00 98.25 109 ALA A CA 1
ATOM 876 C C . ALA A 1 109 ? -13.477 7.688 7.858 1.00 98.25 109 ALA A C 1
ATOM 878 O O . ALA A 1 109 ? -14.026 7.761 8.960 1.00 98.25 109 ALA A O 1
ATOM 879 N N . GLN A 1 110 ? -12.929 6.545 7.428 1.00 97.81 110 GLN A N 1
ATOM 880 C CA . GLN A 1 110 ? -12.936 5.331 8.252 1.00 97.81 110 GLN A CA 1
ATOM 881 C C . GLN A 1 110 ? -12.043 5.455 9.492 1.00 97.81 110 GLN A C 1
ATOM 883 O O . GLN A 1 110 ? -12.379 4.913 10.544 1.00 97.81 110 GLN A O 1
ATOM 888 N N . LEU A 1 111 ? -10.944 6.206 9.405 1.00 97.75 111 LEU A N 1
ATOM 889 C CA . LEU A 1 111 ? -10.082 6.504 10.543 1.00 97.75 111 LEU A CA 1
ATOM 890 C C . LEU A 1 111 ? -10.821 7.334 11.600 1.00 97.75 111 LEU A C 1
ATOM 892 O O . LEU A 1 111 ? -10.770 6.997 12.782 1.00 97.75 111 LEU A O 1
ATOM 896 N N . VAL A 1 112 ? -11.555 8.373 11.183 1.00 97.75 112 VAL A N 1
ATOM 897 C CA . VAL A 1 112 ? -12.416 9.164 12.082 1.00 97.75 112 VAL A CA 1
ATOM 898 C C . VAL A 1 112 ? -13.461 8.272 12.749 1.00 97.75 112 VAL A C 1
ATOM 900 O O . VAL A 1 112 ? -13.634 8.334 13.965 1.00 97.75 112 VAL A O 1
ATOM 903 N N . ARG A 1 113 ? -14.105 7.382 11.986 1.00 95.81 113 ARG A N 1
ATOM 904 C CA . ARG A 1 113 ? -15.069 6.419 12.534 1.00 95.81 113 ARG A CA 1
ATOM 905 C C . ARG A 1 113 ? -14.439 5.486 13.571 1.00 95.81 113 ARG A C 1
ATOM 907 O O . ARG A 1 113 ? -15.020 5.279 14.632 1.00 95.81 113 ARG A O 1
ATOM 914 N N . ALA A 1 114 ? -13.264 4.926 13.283 1.00 95.88 114 ALA A N 1
ATOM 915 C CA . ALA A 1 114 ? -12.557 4.045 14.212 1.00 95.88 114 ALA A CA 1
ATOM 916 C C . ALA A 1 114 ? -12.164 4.772 15.510 1.00 95.88 114 ALA A C 1
ATOM 918 O O . ALA A 1 114 ? -12.285 4.198 16.591 1.00 95.88 114 ALA A O 1
ATOM 919 N N . ASN A 1 115 ? -11.757 6.043 15.411 1.00 94.69 115 ASN A N 1
ATOM 920 C CA . ASN A 1 115 ? -11.466 6.892 16.568 1.00 94.69 115 ASN A CA 1
ATOM 921 C C . ASN A 1 115 ? -12.702 7.133 17.439 1.00 94.69 115 ASN A C 1
ATOM 923 O O . ASN A 1 115 ? -12.616 6.977 18.653 1.00 94.69 115 ASN A O 1
ATOM 927 N N . ALA A 1 116 ? -13.841 7.471 16.830 1.00 94.06 116 ALA A N 1
ATOM 928 C CA . ALA A 1 116 ? -15.085 7.706 17.562 1.00 94.06 116 ALA A CA 1
ATOM 929 C C . ALA A 1 116 ? -15.543 6.453 18.328 1.00 94.06 116 ALA A C 1
ATOM 931 O O . ALA A 1 116 ? -15.917 6.539 19.494 1.00 94.06 116 ALA A O 1
ATOM 932 N N . LEU A 1 117 ? -15.444 5.273 17.703 1.00 92.06 117 LEU A N 1
ATOM 933 C CA . LEU A 1 117 ? -15.780 4.007 18.360 1.00 92.06 117 LEU A CA 1
ATOM 934 C C . LEU A 1 117 ? -14.854 3.716 19.546 1.00 92.06 117 LEU A C 1
ATOM 936 O O . LEU A 1 117 ? -15.336 3.368 20.618 1.00 92.06 117 LEU A O 1
ATOM 940 N N . LEU A 1 118 ? -13.542 3.915 19.389 1.00 89.44 118 LEU A N 1
ATOM 941 C CA . LEU A 1 118 ? -12.593 3.763 20.496 1.00 89.44 118 LEU A CA 1
ATOM 942 C C . LEU A 1 118 ? -12.902 4.696 21.664 1.00 89.44 118 LEU A C 1
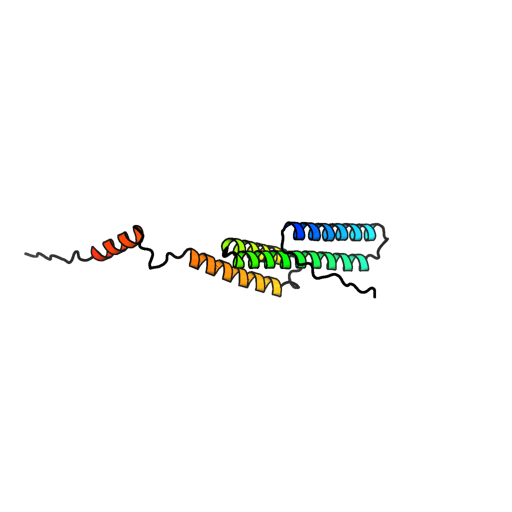ATOM 944 O O . LEU A 1 118 ? -12.855 4.255 22.805 1.00 89.44 118 LEU A O 1
ATOM 948 N N . GLN A 1 119 ? -13.220 5.960 21.381 1.00 87.06 119 GLN A N 1
ATOM 949 C CA . GLN A 1 119 ? -13.604 6.923 22.413 1.00 87.06 119 GLN A CA 1
ATOM 950 C C . GLN A 1 119 ? -14.866 6.460 23.145 1.00 87.06 119 GLN A C 1
ATOM 952 O O . GLN A 1 119 ? -14.843 6.383 24.365 1.00 87.06 119 GLN A O 1
ATOM 957 N N . SER A 1 120 ? -15.904 6.023 22.422 1.00 82.25 120 SER A N 1
ATOM 958 C CA . SER A 1 120 ? -17.127 5.497 23.048 1.00 82.25 120 SER A CA 1
ATOM 959 C C . SER A 1 120 ? -16.916 4.223 23.876 1.00 82.25 120 SER A C 1
ATOM 961 O O . SER A 1 120 ? -17.647 3.991 24.826 1.00 82.25 120 SER A O 1
ATOM 963 N N . THR A 1 121 ? -15.925 3.386 23.544 1.00 74.06 121 THR A N 1
ATOM 964 C CA . THR A 1 121 ? -15.578 2.201 24.352 1.00 74.06 121 THR A CA 1
ATOM 965 C C . THR A 1 121 ? -14.806 2.570 25.623 1.00 74.06 121 THR A C 1
ATOM 967 O O . THR A 1 121 ? -14.790 1.792 26.570 1.00 74.06 121 THR A O 1
ATOM 970 N N . LEU A 1 122 ? -14.134 3.724 25.637 1.00 67.81 122 LEU A N 1
ATOM 971 C CA . LEU A 1 122 ? -13.347 4.208 26.772 1.00 67.81 122 LEU A CA 1
ATOM 972 C C . LEU A 1 122 ? -14.144 5.122 27.709 1.00 67.81 122 LEU A C 1
ATOM 974 O O . LEU A 1 122 ? -13.717 5.314 28.846 1.00 67.81 122 LEU A O 1
ATOM 978 N N . GLU A 1 123 ? -15.258 5.701 27.254 1.00 59.72 123 GLU A N 1
ATOM 979 C CA . GLU A 1 123 ? -16.151 6.453 28.132 1.00 59.72 123 GLU A CA 1
ATOM 980 C C . GLU A 1 123 ? -16.791 5.493 29.150 1.00 59.72 123 GLU A C 1
ATOM 982 O O . GLU A 1 123 ? -17.444 4.526 28.745 1.00 59.72 123 GLU A O 1
ATOM 987 N N . PRO A 1 124 ? -16.598 5.715 30.466 1.00 56.16 124 PRO A N 1
ATOM 988 C CA . PRO A 1 124 ? -17.253 4.900 31.476 1.00 56.16 124 PRO A CA 1
ATOM 989 C C . PRO A 1 124 ? -18.761 5.050 31.302 1.00 56.16 124 PRO A C 1
ATOM 991 O O . PRO A 1 124 ? -19.273 6.167 31.187 1.00 56.16 124 PRO A O 1
ATOM 994 N N . SER A 1 125 ? -19.482 3.928 31.264 1.00 57.12 125 SER A N 1
ATOM 995 C CA . SER A 1 125 ? -20.940 3.997 31.240 1.00 57.12 125 SER A CA 1
ATOM 996 C C . SER A 1 125 ? -21.404 4.742 32.495 1.00 57.12 125 SER A C 1
ATOM 998 O O . SER A 1 125 ? -20.906 4.483 33.590 1.00 57.12 125 SER A O 1
ATOM 1000 N N . SER A 1 126 ? -22.347 5.676 32.364 1.00 56.06 126 SER A N 1
ATOM 1001 C CA . SER A 1 126 ? -22.880 6.426 33.514 1.00 56.06 126 SER A CA 1
ATOM 1002 C C . SER A 1 126 ? -23.544 5.530 34.574 1.00 56.06 126 SER A C 1
ATOM 1004 O O . SER A 1 126 ? -23.818 5.999 35.677 1.00 56.06 126 SER A O 1
ATOM 1006 N N . ASP A 1 127 ? -23.782 4.257 34.242 1.00 55.72 127 ASP A N 1
ATOM 1007 C CA . ASP A 1 127 ? -24.325 3.216 35.117 1.00 55.72 127 ASP A CA 1
ATOM 1008 C C . ASP A 1 127 ? -23.249 2.323 35.767 1.00 55.72 127 ASP A C 1
ATOM 1010 O O . ASP A 1 127 ? -23.580 1.460 36.583 1.00 55.72 127 ASP A O 1
ATOM 1014 N N . GLU A 1 128 ? -21.958 2.520 35.474 1.00 47.47 128 GLU A N 1
ATOM 1015 C CA . GLU A 1 128 ? -20.889 1.844 36.210 1.00 47.47 128 GLU A CA 1
ATOM 1016 C C . GLU A 1 128 ? -20.746 2.459 37.608 1.00 47.47 128 GLU A C 1
ATOM 1018 O O . GLU A 1 128 ? -20.057 3.460 37.840 1.00 47.47 128 GLU A O 1
ATOM 1023 N N . VAL A 1 129 ? -21.406 1.819 38.575 1.00 53.94 129 VAL A N 1
ATOM 1024 C CA . VAL A 1 129 ? -21.124 1.999 39.999 1.00 53.94 129 VAL A CA 1
ATOM 1025 C C . VAL A 1 129 ? -19.734 1.426 40.263 1.00 53.94 129 VAL A C 1
ATOM 1027 O O . VAL A 1 129 ? -19.560 0.222 40.439 1.00 53.94 129 VAL A O 1
ATOM 1030 N N . ASN A 1 130 ? -18.725 2.290 40.253 1.00 63.34 130 ASN A N 1
ATOM 1031 C CA . ASN A 1 130 ? -17.393 1.966 40.733 1.00 63.34 130 ASN A CA 1
ATOM 1032 C C . ASN A 1 130 ? -17.071 2.838 41.957 1.00 63.34 130 ASN A C 1
ATOM 1034 O O . ASN A 1 130 ? -17.729 3.848 42.212 1.00 63.34 130 ASN A O 1
ATOM 1038 N N . ALA A 1 131 ? -16.065 2.433 42.735 1.00 59.91 131 ALA A N 1
ATOM 1039 C CA . ALA A 1 131 ? -15.721 3.091 43.998 1.00 59.91 131 ALA A CA 1
ATOM 1040 C C . ALA A 1 131 ? -15.364 4.585 43.838 1.00 59.91 131 ALA A C 1
ATOM 1042 O O . ALA A 1 131 ? -15.509 5.354 44.785 1.00 59.91 131 ALA A O 1
ATOM 1043 N N . LEU A 1 132 ? -14.929 5.012 42.645 1.00 58.19 132 LEU A N 1
ATOM 1044 C CA . LEU A 1 132 ? -14.671 6.420 42.330 1.00 58.19 132 LEU A CA 1
ATOM 1045 C C . LEU A 1 132 ? -15.977 7.175 42.026 1.00 58.19 132 LEU A C 1
ATOM 1047 O O . LEU A 1 132 ? -16.143 8.295 42.505 1.00 58.19 132 LEU A O 1
ATOM 1051 N N . THR A 1 133 ? -16.924 6.570 41.295 1.00 60.09 133 THR A N 1
ATOM 1052 C CA . THR A 1 133 ? -18.253 7.159 41.042 1.00 60.09 133 THR A CA 1
ATOM 1053 C C . THR A 1 133 ? -19.080 7.282 42.318 1.00 60.09 133 THR A C 1
ATOM 1055 O O . THR A 1 133 ? -19.878 8.207 42.454 1.00 60.09 133 THR A O 1
ATOM 1058 N N . GLU A 1 134 ? -18.910 6.350 43.255 1.00 62.25 134 GLU A N 1
ATOM 1059 C CA . GLU A 1 134 ? -19.566 6.394 44.563 1.00 62.25 134 GLU A CA 1
ATOM 1060 C C . GLU A 1 134 ? -18.928 7.459 45.465 1.00 62.25 134 GLU A C 1
ATOM 1062 O O . GLU A 1 134 ? -19.653 8.262 46.044 1.00 62.25 134 GLU A O 1
ATOM 1067 N N . GLY A 1 135 ? -17.591 7.559 45.480 1.00 60.09 135 GLY A N 1
ATOM 1068 C CA . GLY A 1 135 ? -16.862 8.597 46.217 1.00 60.09 135 GLY A CA 1
ATOM 1069 C C . GLY A 1 135 ? -17.245 10.029 45.822 1.00 60.09 135 GLY A C 1
ATOM 1070 O O . GLY A 1 135 ? -17.400 10.879 46.696 1.00 60.09 135 GLY A O 1
ATOM 1071 N N . LEU A 1 136 ? -17.485 10.281 44.529 1.00 59.75 136 LEU A N 1
ATOM 1072 C CA . LEU A 1 136 ? -17.900 11.599 44.032 1.00 59.75 136 LEU A CA 1
ATOM 1073 C C . LEU A 1 136 ? -19.318 11.995 44.493 1.00 59.75 136 LEU A C 1
ATOM 1075 O O . LEU A 1 136 ? -19.584 13.168 44.742 1.00 59.75 136 LEU A O 1
ATOM 1079 N N . LYS A 1 137 ? -20.226 11.020 44.653 1.00 59.16 137 LYS A N 1
ATOM 1080 C CA . LYS A 1 137 ? -21.590 11.259 45.169 1.00 59.16 137 LYS A CA 1
ATOM 1081 C C . LYS A 1 137 ? -21.585 11.606 46.658 1.00 59.16 137 LYS A C 1
ATOM 1083 O O . LYS A 1 137 ? -22.457 12.343 47.115 1.00 59.16 137 LYS A O 1
ATOM 1088 N N . THR A 1 138 ? -20.619 11.086 47.414 1.00 56.91 138 THR A N 1
ATOM 1089 C CA . THR A 1 138 ? -20.455 11.401 48.838 1.00 56.91 138 THR A CA 1
ATOM 1090 C C . THR A 1 138 ? -19.944 12.828 49.045 1.00 56.91 138 THR A C 1
ATOM 1092 O O . THR A 1 138 ? -20.431 13.513 49.940 1.00 56.91 138 THR A O 1
ATOM 1095 N N . GLU A 1 139 ? -19.039 13.316 48.189 1.00 51.97 139 GLU A N 1
ATOM 1096 C CA . GLU A 1 139 ? -18.527 14.695 48.269 1.00 51.97 139 GLU A CA 1
ATOM 1097 C C . GLU A 1 139 ? -19.594 15.753 47.932 1.00 51.97 139 GLU A C 1
ATOM 1099 O O . GLU A 1 139 ? -19.642 16.803 48.572 1.00 51.97 139 GLU A O 1
ATOM 1104 N N . GLU A 1 140 ? -20.508 15.477 46.992 1.00 52.19 140 GLU A N 1
ATOM 1105 C CA . GLU A 1 140 ? -21.642 16.374 46.710 1.00 52.19 140 GLU A CA 1
ATOM 1106 C C . GLU A 1 140 ? -22.651 16.440 47.875 1.00 52.19 140 GLU A C 1
ATOM 1108 O O . GLU A 1 140 ? -23.294 17.473 48.082 1.00 52.19 140 GLU A O 1
ATOM 1113 N N . ALA A 1 141 ? -22.766 15.372 48.676 1.00 52.34 141 ALA A N 1
ATOM 1114 C CA . ALA A 1 141 ? -23.632 15.325 49.856 1.00 52.34 141 ALA A CA 1
ATOM 1115 C C . ALA A 1 141 ? -23.028 16.025 51.093 1.00 52.34 141 ALA A C 1
ATOM 1117 O O . ALA A 1 141 ? -23.775 16.490 51.956 1.00 52.34 141 ALA A O 1
ATOM 1118 N N . GLU A 1 142 ? -21.701 16.168 51.175 1.00 49.69 142 GLU A N 1
ATOM 1119 C CA . GLU A 1 142 ? -21.006 16.881 52.265 1.00 49.69 142 GLU A CA 1
ATOM 1120 C C . GLU A 1 142 ? -20.953 18.415 52.072 1.00 49.69 142 GLU A C 1
ATOM 1122 O O . GLU A 1 142 ? -20.371 19.148 52.876 1.00 49.69 142 GLU A O 1
ATOM 1127 N N . GLY A 1 143 ? -21.626 18.939 51.043 1.00 50.53 143 GLY A N 1
ATOM 1128 C CA . GLY A 1 143 ? -21.721 20.367 50.724 1.00 50.53 143 GLY A CA 1
ATOM 1129 C C . GLY A 1 143 ? -22.705 21.202 51.560 1.00 50.53 143 GLY A C 1
ATOM 1130 O O . GLY A 1 143 ? -22.984 22.336 51.172 1.00 50.53 143 GLY A O 1
ATOM 1131 N N . ASP A 1 144 ? -23.240 20.707 52.685 1.00 49.62 144 ASP A N 1
ATOM 1132 C CA . ASP A 1 144 ? -24.208 21.451 53.523 1.00 49.62 144 ASP A CA 1
ATOM 1133 C C . ASP A 1 144 ? -23.632 21.921 54.872 1.00 49.62 144 ASP A C 1
ATOM 1135 O O . ASP A 1 144 ? -24.307 21.920 55.901 1.00 49.62 144 ASP A O 1
ATOM 1139 N N . TRP A 1 145 ? -22.388 22.413 54.896 1.00 56.50 145 TRP A N 1
ATOM 1140 C CA . TRP A 1 145 ? -21.811 23.067 56.086 1.00 56.50 145 TRP A CA 1
ATOM 1141 C C . TRP A 1 145 ? -22.385 24.479 56.346 1.00 56.50 145 TRP A C 1
ATOM 1143 O O . TRP A 1 145 ? -21.698 25.370 56.847 1.00 56.50 145 TRP A O 1
ATOM 1153 N N . LYS A 1 146 ? -23.668 24.714 56.032 1.00 46.03 146 LYS A N 1
ATOM 1154 C CA . LYS A 1 146 ? -24.379 25.985 56.237 1.00 46.03 146 LYS A CA 1
ATOM 1155 C C . LYS A 1 146 ? -24.109 26.591 57.622 1.00 46.03 146 LYS A C 1
ATOM 1157 O O . LYS A 1 146 ? -24.663 26.179 58.635 1.00 46.03 146 LYS A O 1
ATOM 1162 N N . LYS A 1 147 ? -23.286 27.646 57.602 1.00 57.34 147 LYS A N 1
ATOM 1163 C CA . LYS A 1 147 ? -23.321 28.871 58.419 1.00 57.34 147 LYS A CA 1
ATOM 1164 C C . LYS A 1 147 ? -24.102 28.758 59.738 1.00 57.34 147 LYS A C 1
ATOM 1166 O O . LYS A 1 147 ? -25.295 29.052 59.775 1.00 57.34 147 LYS A O 1
ATOM 1171 N N . LYS A 1 148 ? -23.399 28.544 60.853 1.00 48.50 148 LYS A N 1
ATOM 1172 C CA . LYS A 1 148 ? -23.815 29.159 62.121 1.00 48.50 148 LYS A CA 1
ATOM 1173 C C . LYS A 1 148 ? -23.109 30.500 62.267 1.00 48.50 148 LYS A C 1
ATOM 1175 O O . LYS A 1 148 ? -21.963 30.571 62.695 1.00 48.50 148 LYS A O 1
ATOM 1180 N N . ALA A 1 149 ? -23.811 31.557 61.870 1.00 55.34 149 ALA A N 1
ATOM 1181 C CA . ALA A 1 149 ? -23.555 32.883 62.401 1.00 55.34 149 ALA A CA 1
ATOM 1182 C C . ALA A 1 149 ? -23.848 32.841 63.906 1.00 55.34 149 ALA A C 1
ATOM 1184 O O . ALA A 1 149 ? -24.966 32.511 64.299 1.00 55.34 149 ALA A O 1
ATOM 1185 N N . ILE A 1 150 ? -22.857 33.158 64.732 1.00 45.62 150 ILE A N 1
ATOM 1186 C CA . ILE A 1 150 ? -23.094 33.599 66.104 1.00 45.62 150 ILE A CA 1
ATOM 1187 C C . ILE A 1 150 ? -22.354 34.928 66.241 1.00 45.62 150 ILE A C 1
ATOM 1189 O O . ILE A 1 150 ? -21.132 34.954 66.346 1.00 45.62 150 ILE A O 1
ATOM 1193 N N . TYR A 1 151 ? -23.116 36.015 66.142 1.00 44.72 151 TYR A N 1
ATOM 1194 C CA . TYR A 1 151 ? -22.805 37.290 66.781 1.00 44.72 151 TYR A CA 1
ATOM 1195 C C . TYR A 1 151 ? -23.736 37.379 67.994 1.00 44.72 151 TYR A C 1
ATOM 1197 O O . TYR A 1 151 ? -24.953 37.380 67.801 1.00 44.72 151 TYR A O 1
ATOM 1205 N N . ASP A 1 152 ? -23.181 37.324 69.203 1.00 45.53 152 ASP A N 1
ATOM 1206 C CA . ASP A 1 152 ? -23.018 38.475 70.111 1.00 45.53 152 ASP A CA 1
ATOM 1207 C C . ASP A 1 152 ? -21.945 38.112 71.159 1.00 45.53 152 ASP A C 1
ATOM 1209 O O . ASP A 1 152 ? -22.009 36.977 71.692 1.00 45.53 152 ASP A O 1
#

pLDDT: mean 86.45, std 17.07, range [44.72, 98.38]

Sequence (152 aa):
SIPVNNPPNPIMTEAKAKDVRFLLETLHGQITRAAKDRLLPANEAKHWLKEIRHLLVVLHIEFFNNLGQLAFQQNQPGQARLAYERGVQYLRKQADPAPYGQSLKAFEAQLVRANALLQSTLEPSSDEVNALTEGLKTEEAEGDWKKKAIYD

Secondary structure (DSSP, 8-state):
-----PPP----SHHHHHHHHHHHHHHHHHHHHHHHTTSS-HHHHHHHHHHHHHHHHHHHHHHHHHHHHHHHHTT-HHHHHHHHHHHHHHHHTSS--GGGHHHHHHHHHHHHHHHHHHHHHHSPPTT---HHHHHHHHHHHT----------